Protein AF-F3GB90-F1 (afdb_monomer)

Solvent-accessible surface area (backbone atoms only — not comparable to full-atom values): 8334 Å² total; per-residue (Å²): 135,81,65,50,71,67,57,56,50,50,53,52,50,52,50,50,49,49,53,53,47,53,51,51,43,52,72,71,55,77,47,60,66,66,62,71,67,28,69,65,48,55,55,54,59,56,49,60,74,68,34,70,66,52,52,55,50,43,55,51,34,34,73,75,52,46,74,55,35,56,56,56,51,51,51,53,52,53,52,55,70,46,33,67,72,64,45,46,62,53,53,51,52,30,65,74,69,67,44,90,43,71,28,51,48,39,17,61,74,68,75,32,68,64,52,13,53,52,45,44,52,54,48,48,68,54,48,54,57,51,51,51,52,53,55,46,54,52,51,52,52,51,35,70,60,61,73,56,137

Foldseek 3Di:
DADDPVNVVVVVVVVVVVVVVVVVCVVVCVDPVCVCPPVVVVVVVVCCVCPVCVVVVLVVCCVVPNCVSVVVVVVVVVVVVCCCVVVVVVVVVCVVVVPPDPLSVQCVVVVHNVRSVVVVVVCCVVVVVVVVVVVVVVVVVVCVSNVDD

Secondary structure (DSSP, 8-state):
----HHHHHHHHHHHHHHHHHHHHHHHTT-S-HHHHT-HHHHHHHHGGGS-HHHHHHHHHHH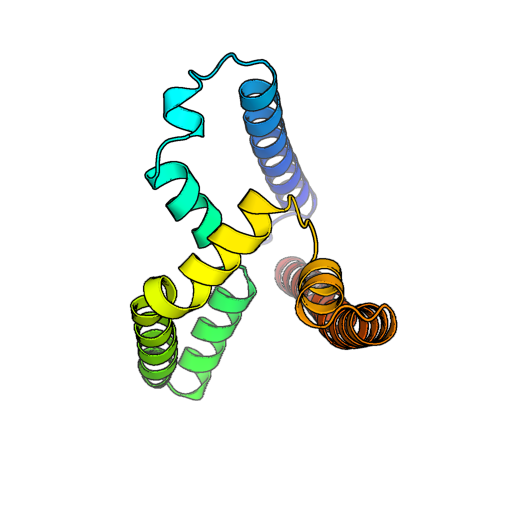HHHTTHHHHHHHHHHHHHHTHHHHHHHHHHHHHHHT--SHHHHHHHHHT-HHHHHHHHHHHHHHHHHHHHHHHHHHHHHHHHHHT--

Structure (mmCIF, N/CA/C/O backbone):
data_AF-F3GB90-F1
#
_entry.id   AF-F3GB90-F1
#
loop_
_atom_site.group_PDB
_atom_site.id
_atom_site.type_symbol
_atom_site.label_atom_id
_atom_site.label_alt_id
_atom_site.label_comp_id
_atom_site.label_asym_id
_atom_site.label_entity_id
_atom_site.label_seq_id
_atom_site.pdbx_PDB_ins_code
_atom_site.Cartn_x
_atom_site.Cartn_y
_atom_site.Cartn_z
_atom_site.occupancy
_atom_site.B_iso_or_equiv
_atom_site.auth_seq_id
_atom_site.auth_comp_id
_atom_site.auth_asym_id
_atom_site.auth_atom_id
_atom_site.pdbx_PDB_model_num
ATOM 1 N N . MET A 1 1 ? 14.655 -5.711 -29.446 1.00 41.28 1 MET A N 1
ATOM 2 C CA . MET A 1 1 ? 13.244 -5.358 -29.686 1.00 41.28 1 MET A CA 1
ATOM 3 C C . MET A 1 1 ? 12.968 -4.069 -28.939 1.00 41.28 1 MET A C 1
ATOM 5 O O . MET A 1 1 ? 12.926 -4.096 -27.720 1.00 41.28 1 MET A O 1
ATOM 9 N N . SER A 1 2 ? 12.943 -2.9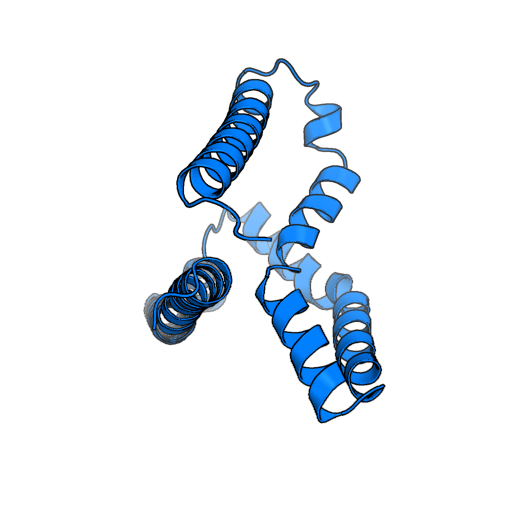39 -29.643 1.00 44.34 2 SER A N 1
ATOM 10 C CA . SER A 1 2 ? 12.651 -1.623 -29.066 1.00 44.34 2 SER A CA 1
ATOM 11 C C . SER A 1 2 ? 11.138 -1.486 -28.917 1.00 44.34 2 SER A C 1
ATOM 13 O O . SER A 1 2 ? 10.437 -1.371 -29.923 1.00 44.34 2 SER A O 1
ATOM 15 N N . PHE A 1 3 ? 10.630 -1.545 -27.688 1.00 55.31 3 PHE A N 1
ATOM 16 C CA . PHE A 1 3 ? 9.255 -1.137 -27.420 1.00 55.31 3 PHE A CA 1
ATOM 17 C C . PHE A 1 3 ? 9.170 0.372 -27.648 1.00 55.31 3 PHE A C 1
ATOM 19 O O . PHE A 1 3 ? 9.968 1.126 -27.097 1.00 55.31 3 PHE A O 1
ATOM 26 N N . SER A 1 4 ? 8.264 0.819 -28.519 1.00 73.19 4 SER A N 1
ATOM 27 C CA . SER A 1 4 ? 8.090 2.251 -28.748 1.00 73.19 4 SER A CA 1
ATOM 28 C C . SER A 1 4 ? 7.332 2.873 -27.576 1.00 73.19 4 SER A C 1
ATOM 30 O O . SER A 1 4 ? 6.398 2.273 -27.037 1.00 73.19 4 SER A O 1
ATOM 32 N N . LEU A 1 5 ? 7.700 4.100 -27.202 1.00 70.50 5 LEU A N 1
ATOM 33 C CA . LEU A 1 5 ? 7.056 4.860 -26.123 1.00 70.50 5 LEU A CA 1
ATOM 34 C C . LEU A 1 5 ? 5.526 4.917 -26.306 1.00 70.50 5 LEU A C 1
ATOM 36 O O . LEU A 1 5 ? 4.755 4.783 -25.358 1.00 70.50 5 LEU A O 1
ATOM 40 N N . THR A 1 6 ? 5.085 5.017 -27.562 1.00 78.75 6 THR A N 1
ATOM 41 C CA . THR A 1 6 ? 3.676 4.991 -27.961 1.00 78.75 6 THR A CA 1
ATOM 42 C C . THR A 1 6 ? 2.989 3.662 -27.638 1.00 78.75 6 THR A C 1
ATOM 44 O O . THR A 1 6 ? 1.847 3.675 -27.188 1.00 78.75 6 THR A O 1
ATOM 47 N N . GLN A 1 7 ? 3.656 2.517 -27.825 1.00 80.12 7 GLN A N 1
ATOM 48 C CA . GLN A 1 7 ? 3.100 1.207 -27.466 1.00 80.12 7 GLN A CA 1
ATOM 49 C C . GLN A 1 7 ? 2.968 1.050 -25.949 1.00 80.12 7 GLN A C 1
ATOM 51 O O . GLN A 1 7 ? 1.935 0.576 -25.483 1.00 80.12 7 GLN A O 1
ATOM 56 N N . MET A 1 8 ? 3.962 1.491 -25.170 1.00 79.06 8 MET A N 1
ATOM 57 C CA . MET A 1 8 ? 3.884 1.453 -23.702 1.00 79.06 8 MET A CA 1
ATOM 58 C C . MET A 1 8 ? 2.760 2.348 -23.172 1.00 79.06 8 MET A C 1
ATOM 60 O O . MET A 1 8 ? 2.005 1.930 -22.291 1.00 79.06 8 MET A O 1
ATOM 64 N N . LEU A 1 9 ? 2.602 3.544 -23.747 1.00 84.25 9 LEU A N 1
ATOM 65 C CA . LEU A 1 9 ? 1.494 4.447 -23.432 1.00 84.25 9 LEU A CA 1
ATOM 66 C C . LEU A 1 9 ? 0.139 3.834 -23.787 1.00 84.25 9 LEU A C 1
ATOM 68 O O . LEU A 1 9 ? -0.764 3.858 -22.957 1.00 84.25 9 LEU A O 1
ATOM 72 N N . LEU A 1 10 ? 0.001 3.247 -24.979 1.00 87.69 10 LEU A N 1
ATOM 73 C CA . LEU A 1 10 ? -1.238 2.594 -25.412 1.00 87.69 10 LEU A CA 1
ATOM 74 C C . LEU A 1 10 ? -1.621 1.430 -24.500 1.00 87.69 10 LEU A C 1
ATOM 76 O O . LEU A 1 10 ? -2.772 1.345 -24.079 1.00 87.69 10 LEU A O 1
ATOM 80 N N . VAL A 1 11 ? -0.670 0.559 -24.158 1.00 86.62 11 VAL A N 1
ATOM 81 C CA . VAL A 1 11 ? -0.918 -0.578 -23.259 1.00 86.62 11 VAL A CA 1
ATOM 82 C C . VAL A 1 11 ? -1.287 -0.093 -21.857 1.00 86.62 11 VAL A C 1
ATOM 84 O O . VAL A 1 11 ? -2.248 -0.594 -21.277 1.00 86.62 11 VAL A O 1
ATOM 87 N N . SER A 1 12 ? -0.586 0.914 -21.330 1.00 83.25 12 SER A N 1
ATOM 88 C CA . SER A 1 12 ? -0.886 1.486 -20.009 1.00 83.25 12 SER A CA 1
ATOM 89 C C . SER A 1 12 ? -2.260 2.158 -19.978 1.00 83.25 12 SER A C 1
ATOM 91 O O . SER A 1 12 ? -3.035 1.941 -19.048 1.00 83.25 12 SER A O 1
ATOM 93 N N . ALA A 1 13 ? -2.599 2.931 -21.013 1.00 87.50 13 ALA A N 1
ATOM 94 C CA . ALA A 1 13 ? -3.903 3.572 -21.146 1.00 87.50 13 ALA A CA 1
ATOM 95 C C . ALA A 1 13 ? -5.028 2.538 -21.289 1.00 87.50 13 ALA A C 1
ATOM 97 O O . ALA A 1 13 ? -6.051 2.656 -20.618 1.00 87.50 13 ALA A O 1
ATOM 98 N N . ALA A 1 14 ? -4.831 1.495 -22.102 1.00 90.75 14 ALA A N 1
ATOM 99 C CA . ALA A 1 14 ? -5.784 0.396 -22.239 1.00 90.75 14 ALA A CA 1
ATOM 100 C C . ALA A 1 14 ? -5.987 -0.345 -20.909 1.00 90.75 14 ALA A C 1
ATOM 102 O O . ALA A 1 14 ? -7.121 -0.622 -20.526 1.00 90.75 14 ALA A O 1
ATOM 103 N N . TYR A 1 15 ? -4.909 -0.610 -20.169 1.00 87.31 15 TYR A N 1
ATOM 104 C CA . TYR A 1 15 ? -4.980 -1.235 -18.851 1.00 87.31 15 TYR A CA 1
ATOM 105 C C . TYR A 1 15 ? -5.760 -0.377 -17.844 1.00 87.31 15 TYR A C 1
ATOM 107 O O . TYR A 1 15 ? -6.664 -0.882 -17.177 1.00 87.31 15 TYR A O 1
ATOM 115 N N . LEU A 1 16 ? -5.476 0.929 -17.776 1.00 89.44 16 LEU A N 1
ATOM 116 C CA . LEU A 1 16 ? -6.227 1.858 -16.928 1.00 89.44 16 LEU A CA 1
ATOM 117 C C . LEU A 1 16 ? -7.702 1.925 -17.332 1.00 89.44 16 LEU A C 1
ATOM 119 O O . LEU A 1 16 ? -8.562 1.878 -16.458 1.00 89.44 16 LEU A O 1
ATOM 123 N N . LEU A 1 17 ? -8.010 1.973 -18.631 1.00 90.44 17 LEU A N 1
ATOM 124 C CA . LEU A 1 17 ? -9.389 1.942 -19.127 1.00 90.44 17 LEU A CA 1
ATOM 125 C C . LEU A 1 17 ? -10.123 0.670 -18.702 1.00 90.44 17 LEU A C 1
ATOM 127 O O . LEU A 1 17 ? -11.281 0.750 -18.301 1.00 90.44 17 LEU A O 1
ATOM 131 N N . VAL A 1 18 ? -9.463 -0.490 -18.740 1.00 90.19 18 VAL A N 1
ATOM 132 C CA . VAL A 1 18 ? -10.046 -1.748 -18.254 1.00 90.19 18 VAL A CA 1
ATOM 133 C C . VAL A 1 18 ? -10.302 -1.680 -16.749 1.00 90.19 18 VAL A C 1
ATOM 135 O O . VAL A 1 18 ? -11.400 -2.022 -16.313 1.00 90.19 18 VAL A O 1
ATOM 138 N N . LEU A 1 19 ? -9.343 -1.198 -15.952 1.00 86.00 19 LEU A N 1
ATOM 139 C CA . LEU A 1 19 ? -9.519 -1.056 -14.502 1.00 86.00 19 LEU A CA 1
ATOM 140 C C . LEU A 1 19 ? -10.667 -0.102 -14.147 1.00 86.00 19 LEU A C 1
ATOM 142 O O . LEU A 1 19 ? -11.532 -0.454 -13.343 1.00 86.00 19 LEU A O 1
ATOM 146 N N . PHE A 1 20 ? -10.706 1.076 -14.773 1.00 87.31 20 PHE A N 1
ATOM 147 C CA . PHE A 1 20 ? -11.789 2.043 -14.595 1.00 87.31 20 PHE A CA 1
ATOM 148 C C . PHE A 1 20 ? -13.127 1.493 -15.087 1.00 87.31 20 PHE A C 1
ATOM 150 O O . PHE A 1 20 ? -14.142 1.697 -14.428 1.00 87.31 20 PHE A O 1
ATOM 157 N N . GLY A 1 21 ? -13.137 0.752 -16.195 1.00 87.62 21 GLY A N 1
ATOM 158 C CA . GLY A 1 21 ? -14.329 0.083 -16.706 1.00 87.62 21 GLY A CA 1
ATOM 159 C C . GLY A 1 21 ? -14.888 -0.928 -15.707 1.00 87.62 21 GLY A C 1
ATOM 160 O O . GLY A 1 21 ? -16.077 -0.895 -15.402 1.00 87.62 21 GLY A O 1
ATOM 161 N N . VAL A 1 22 ? -14.035 -1.779 -15.128 1.00 84.50 22 VAL A N 1
ATOM 162 C CA . VAL A 1 22 ? -14.445 -2.744 -14.094 1.00 84.50 22 VAL A CA 1
ATOM 163 C C . VAL A 1 22 ? -14.973 -2.028 -12.848 1.00 84.50 22 VAL A C 1
ATOM 165 O O . VAL A 1 22 ? -16.014 -2.425 -12.320 1.00 84.50 22 VAL A O 1
ATOM 168 N N . ALA A 1 23 ? -14.308 -0.960 -12.398 1.00 83.12 23 ALA A N 1
ATOM 169 C CA . ALA A 1 23 ? -14.775 -0.154 -11.270 1.00 83.12 23 ALA A CA 1
ATOM 170 C C . ALA A 1 23 ? -16.153 0.471 -11.551 1.00 83.12 23 ALA A C 1
ATOM 172 O O . ALA A 1 23 ? -17.073 0.321 -10.749 1.00 83.12 23 ALA A O 1
ATOM 173 N N . TRP A 1 24 ? -16.329 1.076 -12.727 1.00 82.62 24 TRP A N 1
ATOM 174 C CA . TRP A 1 24 ? -17.573 1.721 -13.143 1.00 82.62 24 TRP A CA 1
ATOM 175 C C . TRP A 1 24 ? -18.739 0.732 -13.249 1.00 82.62 24 TRP A C 1
ATOM 177 O O . TRP A 1 24 ? -19.825 0.997 -12.730 1.00 82.62 24 TRP A O 1
ATOM 187 N N . VAL A 1 25 ? -18.507 -0.439 -13.853 1.00 83.56 25 VAL A N 1
ATOM 188 C CA . VAL A 1 25 ? -19.499 -1.524 -13.965 1.00 83.56 25 VAL A CA 1
ATOM 189 C C . VAL A 1 25 ? -19.874 -2.081 -12.584 1.00 83.56 25 VAL A C 1
ATOM 191 O O . VAL A 1 25 ? -21.045 -2.382 -12.334 1.00 83.56 25 VAL A O 1
ATOM 194 N N . SER A 1 26 ? -18.900 -2.191 -11.674 1.00 77.44 26 SER A N 1
ATOM 195 C CA . SER A 1 26 ? -19.123 -2.611 -10.286 1.00 77.44 26 SER A CA 1
ATOM 196 C C . SER A 1 26 ? -19.966 -1.593 -9.503 1.00 77.44 26 SER A C 1
ATOM 198 O O . SER A 1 26 ? -20.909 -1.981 -8.809 1.00 77.44 26 SER A O 1
ATOM 200 N N . GLU A 1 27 ? -19.695 -0.293 -9.655 1.00 77.00 27 GLU A N 1
ATOM 201 C CA . GLU A 1 27 ? -20.441 0.788 -8.988 1.00 77.00 27 GLU A CA 1
ATOM 202 C C . GLU A 1 27 ? -21.860 0.973 -9.537 1.00 77.00 27 GLU A C 1
ATOM 204 O O . GLU A 1 27 ? -22.790 1.204 -8.763 1.00 77.00 27 GLU A O 1
ATOM 209 N N . HIS A 1 28 ? -22.062 0.795 -10.847 1.00 77.12 28 HIS A N 1
ATOM 210 C CA . HIS A 1 28 ? -23.383 0.892 -11.484 1.00 77.12 28 HIS A CA 1
ATOM 211 C C . HIS A 1 28 ? -24.308 -0.291 -11.157 1.00 77.12 28 HIS A C 1
ATOM 213 O O . HIS A 1 28 ? -25.453 -0.327 -11.606 1.00 77.12 28 HIS A O 1
ATOM 219 N N . GLY A 1 29 ? -23.842 -1.265 -10.366 1.00 71.06 29 GLY A N 1
ATOM 220 C CA . GLY A 1 29 ? -24.657 -2.393 -9.915 1.00 71.06 29 GLY A CA 1
ATOM 221 C C . GLY A 1 29 ? -25.000 -3.395 -11.019 1.00 71.06 29 GLY A C 1
ATOM 222 O O . GLY A 1 29 ? -25.873 -4.237 -10.821 1.00 71.06 29 GLY A O 1
ATOM 223 N N . LEU A 1 30 ? -24.303 -3.329 -12.159 1.00 66.06 30 LEU A N 1
ATOM 224 C CA . LEU A 1 30 ? -24.427 -4.292 -13.258 1.00 66.06 30 LEU A CA 1
ATOM 225 C C . LEU A 1 30 ? -23.904 -5.681 -12.853 1.00 66.06 30 LEU A C 1
ATOM 227 O O . LEU A 1 30 ? -24.306 -6.690 -13.427 1.00 66.06 30 LEU A O 1
ATOM 231 N N . ILE A 1 31 ? -23.035 -5.741 -11.838 1.00 71.25 31 ILE A N 1
ATOM 232 C CA . ILE A 1 31 ? -22.550 -6.986 -11.240 1.00 71.25 31 ILE A CA 1
ATOM 233 C C . ILE A 1 31 ? -23.385 -7.308 -9.989 1.00 71.25 31 ILE A C 1
ATOM 235 O O . ILE A 1 31 ? -23.526 -6.459 -9.102 1.00 71.25 31 ILE A O 1
ATOM 239 N N . PRO A 1 32 ? -23.901 -8.545 -9.852 1.00 73.38 32 PRO A N 1
ATOM 240 C CA . PRO A 1 32 ? -24.612 -8.981 -8.657 1.00 73.38 32 PRO A CA 1
ATOM 241 C C . PRO A 1 32 ? -23.797 -8.734 -7.381 1.00 73.38 32 PRO A C 1
ATOM 243 O O . PRO A 1 32 ? -22.655 -9.182 -7.254 1.00 73.38 32 PRO A O 1
ATOM 246 N N . ARG A 1 33 ? -24.416 -8.099 -6.376 1.00 67.62 33 ARG A N 1
ATOM 247 C CA . ARG A 1 33 ? -23.782 -7.797 -5.074 1.00 67.62 33 ARG A CA 1
ATOM 248 C C . ARG A 1 33 ? -23.189 -9.026 -4.370 1.00 67.62 33 ARG A C 1
ATOM 250 O O . ARG A 1 33 ? -22.289 -8.874 -3.549 1.00 67.62 33 ARG A O 1
ATOM 257 N N . TRP A 1 34 ? -23.675 -10.227 -4.686 1.00 67.94 34 TRP A N 1
ATOM 258 C CA . TRP A 1 34 ? -23.142 -11.485 -4.161 1.00 67.94 34 TRP A CA 1
ATOM 259 C C . TRP A 1 34 ? -21.719 -11.792 -4.658 1.00 67.94 34 TRP A C 1
ATOM 261 O O . TRP A 1 34 ? -20.901 -12.245 -3.865 1.00 67.94 34 TRP A O 1
ATOM 271 N N . ILE A 1 35 ? -21.388 -11.463 -5.912 1.00 70.69 35 ILE A N 1
ATOM 272 C CA . ILE A 1 35 ? -20.030 -11.623 -6.465 1.00 70.69 35 ILE A CA 1
ATOM 273 C C . ILE A 1 35 ? -19.080 -10.596 -5.839 1.00 70.69 35 ILE A C 1
ATOM 275 O O . ILE A 1 35 ? -17.975 -10.933 -5.418 1.00 70.69 35 ILE A O 1
ATOM 279 N N . ILE A 1 36 ? -19.535 -9.349 -5.692 1.00 67.00 36 ILE A N 1
ATOM 280 C CA . ILE A 1 36 ? -18.736 -8.266 -5.095 1.00 67.00 36 ILE A CA 1
ATOM 281 C C . ILE A 1 36 ? -18.412 -8.567 -3.622 1.00 67.00 36 ILE A C 1
ATOM 283 O O . ILE A 1 36 ? -17.307 -8.301 -3.156 1.00 67.00 36 ILE A O 1
ATOM 287 N N . ARG A 1 37 ? -19.356 -9.158 -2.878 1.00 68.56 37 ARG A N 1
ATOM 288 C CA . ARG A 1 37 ? -19.172 -9.535 -1.464 1.00 68.56 37 ARG A CA 1
ATOM 289 C C . ARG A 1 37 ? -18.625 -10.948 -1.261 1.00 68.56 37 ARG A C 1
ATOM 291 O O . ARG A 1 37 ? -18.536 -11.390 -0.114 1.00 68.56 37 ARG A O 1
ATOM 298 N N . HIS A 1 38 ? -18.276 -11.659 -2.331 1.00 75.62 38 HIS A N 1
ATOM 299 C CA . HIS A 1 38 ? -17.764 -13.016 -2.214 1.00 75.62 38 HIS A CA 1
ATOM 300 C C . HIS A 1 38 ? -16.405 -13.007 -1.487 1.00 75.62 38 HIS A C 1
ATOM 302 O O . HIS A 1 38 ? -15.561 -12.157 -1.786 1.00 75.62 38 HIS A O 1
ATOM 308 N N . PRO A 1 39 ? -16.143 -13.946 -0.557 1.00 73.25 39 PRO A N 1
ATOM 309 C CA . PRO A 1 39 ? -14.867 -14.016 0.159 1.00 73.25 39 PRO A CA 1
ATOM 310 C C . PRO A 1 39 ? -13.665 -14.135 -0.786 1.00 73.25 39 PRO A C 1
ATOM 312 O O . PRO A 1 39 ? -12.624 -13.560 -0.504 1.00 73.25 39 PRO A O 1
ATOM 315 N N . LEU A 1 40 ? -13.827 -14.787 -1.944 1.00 75.50 40 LEU A N 1
ATOM 316 C CA . LEU A 1 40 ? -12.777 -14.842 -2.972 1.00 75.50 40 LEU A CA 1
ATOM 317 C C . LEU A 1 40 ? -12.403 -13.460 -3.511 1.00 75.50 40 LEU A C 1
ATOM 319 O O . LEU A 1 40 ? -11.223 -13.200 -3.695 1.00 75.50 40 LEU A O 1
ATOM 323 N N . THR A 1 41 ? -13.369 -12.566 -3.722 1.00 76.38 41 THR A N 1
ATOM 324 C CA . THR A 1 41 ? -13.101 -11.194 -4.177 1.00 76.38 41 THR A CA 1
ATOM 325 C C . THR A 1 41 ? -12.286 -10.446 -3.128 1.00 76.38 41 THR A C 1
ATOM 327 O O . THR A 1 41 ? -11.286 -9.824 -3.459 1.00 76.38 41 THR A O 1
ATOM 330 N N . TYR A 1 42 ? -12.635 -10.598 -1.847 1.00 73.00 42 TYR A N 1
ATOM 331 C CA . TYR A 1 42 ? -11.862 -10.033 -0.739 1.00 73.00 42 TYR A CA 1
ATOM 332 C C . TYR A 1 42 ? -10.436 -10.610 -0.657 1.00 73.00 42 TYR A C 1
ATOM 334 O O . TYR A 1 42 ? -9.473 -9.859 -0.499 1.00 73.00 42 TYR A O 1
ATOM 342 N N . THR A 1 43 ? -10.277 -11.928 -0.811 1.00 74.25 43 THR A N 1
ATOM 343 C CA . THR A 1 43 ? -8.963 -12.591 -0.832 1.00 74.25 43 THR A CA 1
ATOM 344 C C . THR A 1 43 ? -8.123 -12.164 -2.037 1.00 74.25 43 THR A C 1
ATOM 346 O O . THR A 1 43 ? -6.932 -11.908 -1.887 1.00 74.25 43 THR A O 1
ATOM 349 N N . LEU A 1 44 ? -8.727 -12.026 -3.219 1.00 75.00 44 LEU A N 1
ATOM 350 C CA . LEU A 1 44 ? -8.049 -11.543 -4.424 1.00 75.00 44 LEU A CA 1
ATOM 351 C C . LEU A 1 44 ? -7.644 -10.070 -4.292 1.00 75.00 44 LEU A C 1
ATOM 353 O O . LEU A 1 44 ? -6.545 -9.708 -4.701 1.00 75.00 44 LEU A O 1
ATOM 357 N N . SER A 1 45 ? -8.470 -9.232 -3.658 1.00 74.50 45 SER A N 1
ATOM 358 C CA . SER A 1 45 ? -8.111 -7.841 -3.355 1.00 74.50 45 SER A CA 1
ATOM 359 C C . SER A 1 45 ? -6.946 -7.736 -2.371 1.00 74.50 45 SER A C 1
ATOM 361 O O . SER A 1 45 ? -6.106 -6.854 -2.523 1.00 74.50 45 SER A O 1
ATOM 363 N N . LEU A 1 46 ? -6.836 -8.648 -1.398 1.00 67.38 46 LEU A N 1
ATOM 364 C CA . LEU A 1 46 ? -5.645 -8.731 -0.541 1.00 67.38 46 LEU A CA 1
ATOM 365 C C . LEU A 1 46 ? -4.378 -9.061 -1.346 1.00 67.38 46 LEU A C 1
ATOM 367 O O . LEU A 1 46 ? -3.294 -8.621 -0.972 1.00 67.38 46 LEU A O 1
ATOM 371 N N . GLY A 1 47 ? -4.513 -9.760 -2.477 1.00 66.56 47 GLY A N 1
ATOM 372 C CA . GLY A 1 47 ? -3.422 -10.046 -3.411 1.00 66.56 47 GLY A CA 1
ATOM 373 C C . GLY A 1 47 ? -2.754 -8.800 -4.001 1.00 66.56 47 GLY A C 1
ATOM 374 O O . GLY A 1 47 ? -1.598 -8.881 -4.397 1.00 66.56 47 GLY A O 1
ATOM 375 N N . VAL A 1 48 ? -3.408 -7.631 -3.974 1.00 69.62 48 VAL A N 1
ATOM 376 C CA . VAL A 1 48 ? -2.798 -6.341 -4.363 1.00 69.62 48 VAL A CA 1
ATOM 377 C C . VAL A 1 48 ? -1.579 -6.002 -3.492 1.00 69.62 48 VAL A C 1
ATOM 379 O O . VAL A 1 48 ? -0.678 -5.292 -3.936 1.00 69.62 48 VAL A O 1
ATOM 382 N N . TYR A 1 49 ? -1.498 -6.554 -2.275 1.00 64.88 49 TYR A N 1
ATOM 383 C CA . TYR A 1 49 ? -0.301 -6.460 -1.437 1.00 64.88 49 TYR A CA 1
ATOM 384 C C . TYR A 1 49 ? 0.946 -7.056 -2.115 1.00 64.88 49 TYR A C 1
ATOM 386 O O . TYR A 1 49 ? 2.049 -6.543 -1.917 1.00 64.88 49 TYR A O 1
ATOM 394 N N . ALA A 1 50 ? 0.786 -8.075 -2.969 1.00 63.44 50 ALA A N 1
ATOM 395 C CA . ALA A 1 50 ? 1.842 -8.585 -3.844 1.00 63.44 50 ALA A CA 1
ATOM 396 C C . ALA A 1 50 ? 2.063 -7.626 -5.032 1.00 63.44 50 ALA A C 1
ATOM 398 O O . ALA A 1 50 ? 1.866 -7.965 -6.196 1.00 63.44 50 ALA A O 1
ATOM 399 N N . SER A 1 51 ? 2.434 -6.387 -4.710 1.00 65.12 51 SER A N 1
ATOM 400 C CA . SER A 1 51 ? 2.695 -5.315 -5.669 1.00 65.12 51 SER A CA 1
ATOM 401 C C . SER A 1 51 ? 4.049 -5.509 -6.368 1.00 65.12 51 SER A C 1
ATOM 403 O O . SER A 1 51 ? 4.797 -6.443 -6.072 1.00 65.12 51 SER A O 1
ATOM 405 N N . ALA A 1 52 ? 4.406 -4.596 -7.271 1.00 62.66 52 ALA A N 1
ATOM 406 C CA . ALA A 1 52 ? 5.676 -4.597 -8.000 1.00 62.66 52 ALA A CA 1
ATOM 407 C C . ALA A 1 52 ? 6.897 -4.755 -7.075 1.00 62.66 52 ALA A C 1
ATOM 409 O O . ALA A 1 52 ? 7.865 -5.412 -7.442 1.00 62.66 52 ALA A O 1
ATOM 410 N N . TRP A 1 53 ? 6.829 -4.235 -5.845 1.00 62.59 53 TRP A N 1
ATOM 411 C CA . TRP A 1 53 ? 7.866 -4.428 -4.828 1.00 62.59 53 TRP A CA 1
ATOM 412 C C . TRP A 1 53 ? 8.126 -5.905 -4.499 1.00 62.59 53 TRP A C 1
ATOM 414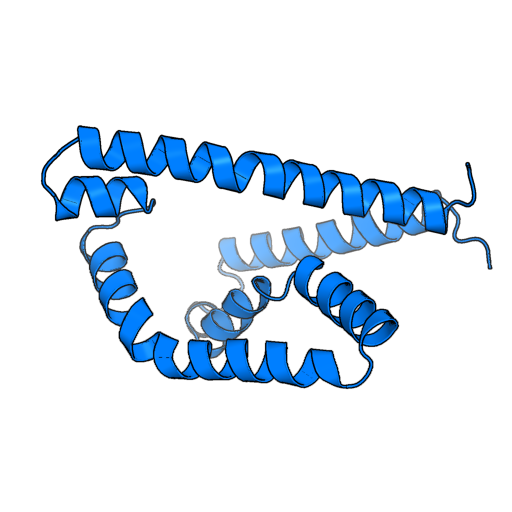 O O . TRP A 1 53 ? 9.278 -6.306 -4.361 1.00 62.59 53 TRP A O 1
ATOM 424 N N . ALA A 1 54 ? 7.080 -6.733 -4.429 1.00 65.50 54 ALA A N 1
ATOM 425 C CA . ALA A 1 54 ? 7.221 -8.165 -4.197 1.00 65.50 54 ALA A CA 1
ATOM 426 C C . ALA A 1 54 ? 7.934 -8.839 -5.379 1.00 65.50 54 ALA A C 1
ATOM 428 O O . ALA A 1 54 ? 8.848 -9.632 -5.168 1.00 65.50 54 ALA A O 1
ATOM 429 N N . PHE A 1 55 ? 7.592 -8.467 -6.616 1.00 67.44 55 PHE A N 1
ATOM 430 C CA . PHE A 1 55 ? 8.280 -8.959 -7.812 1.00 67.44 55 PHE A CA 1
ATOM 431 C C . PHE A 1 55 ? 9.7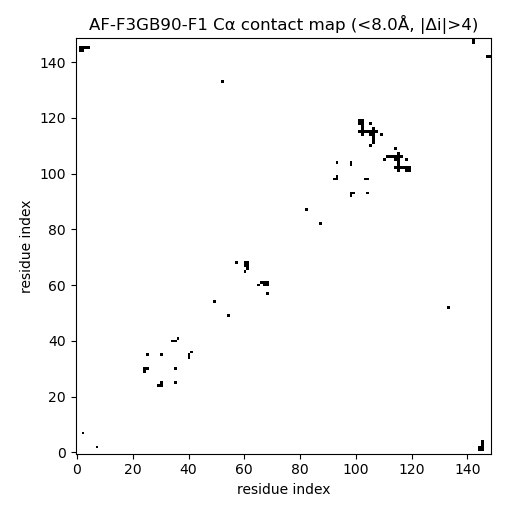49 -8.521 -7.851 1.00 67.44 55 PHE A C 1
ATOM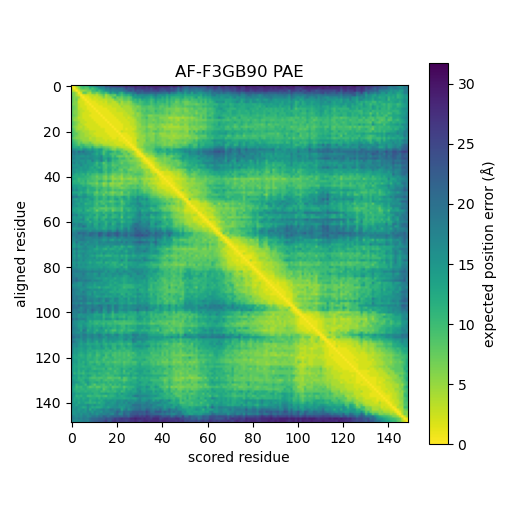 433 O O . PHE A 1 55 ? 10.634 -9.375 -7.889 1.00 67.44 55 PHE A O 1
ATOM 440 N N . TYR A 1 56 ? 10.035 -7.221 -7.757 1.00 64.31 56 TYR A N 1
ATOM 441 C CA . TYR A 1 56 ? 11.408 -6.705 -7.771 1.00 64.31 56 TYR A CA 1
ATOM 442 C C . TYR A 1 56 ? 12.248 -7.244 -6.607 1.00 64.31 56 TYR A C 1
ATOM 444 O O . TYR A 1 56 ? 13.407 -7.605 -6.803 1.00 64.31 56 TYR A O 1
ATOM 452 N N . GLY A 1 57 ? 11.652 -7.389 -5.421 1.00 67.00 57 GLY A N 1
ATOM 453 C CA . GLY A 1 57 ? 12.293 -7.998 -4.260 1.00 67.00 57 GLY A CA 1
ATOM 454 C C . GLY A 1 57 ? 12.653 -9.466 -4.492 1.00 67.00 57 GLY A C 1
ATOM 455 O O . GLY A 1 57 ? 13.779 -9.863 -4.207 1.00 67.00 57 GLY A O 1
ATOM 456 N N . THR A 1 58 ? 11.746 -10.272 -5.061 1.00 64.81 58 THR A N 1
ATOM 457 C CA . THR A 1 58 ? 12.044 -11.685 -5.378 1.00 64.81 58 THR A CA 1
ATOM 458 C C . THR A 1 58 ? 13.131 -11.840 -6.419 1.00 64.81 58 THR A C 1
ATOM 460 O O . THR A 1 58 ? 14.044 -12.632 -6.215 1.00 64.81 58 THR A O 1
ATOM 463 N N . VAL A 1 59 ? 13.055 -11.082 -7.511 1.00 69.69 59 VAL A N 1
ATOM 464 C CA . VAL A 1 59 ? 14.016 -11.174 -8.611 1.00 69.69 59 VAL A CA 1
ATOM 465 C C . VAL A 1 59 ? 15.388 -10.671 -8.156 1.00 69.69 59 VAL A C 1
ATOM 467 O O . VAL A 1 59 ? 16.394 -11.313 -8.447 1.00 69.69 59 VAL A O 1
ATOM 470 N N . GLY A 1 60 ? 15.439 -9.594 -7.364 1.00 65.38 60 GLY A N 1
ATOM 471 C CA . GLY A 1 60 ? 16.679 -9.085 -6.772 1.00 65.38 60 GLY A CA 1
ATOM 472 C C . GLY A 1 60 ? 17.307 -10.051 -5.761 1.00 65.38 60 GLY A C 1
ATOM 473 O O . GLY A 1 60 ? 18.510 -10.307 -5.817 1.00 65.38 60 GLY A O 1
ATOM 474 N N . LEU A 1 61 ? 16.497 -10.651 -4.881 1.00 66.12 61 LEU A N 1
ATOM 475 C CA . LEU A 1 61 ? 16.962 -11.667 -3.928 1.00 66.12 61 LEU A CA 1
ATOM 476 C C . LEU A 1 61 ? 17.385 -12.963 -4.627 1.00 66.12 61 LEU A C 1
ATOM 478 O O . LEU A 1 61 ? 18.353 -13.584 -4.202 1.00 66.12 61 LEU A O 1
ATOM 482 N N . ALA A 1 62 ? 16.704 -13.360 -5.701 1.00 65.44 62 ALA A N 1
ATOM 483 C CA . ALA A 1 62 ? 17.091 -14.511 -6.508 1.00 65.44 62 ALA A CA 1
ATOM 484 C C . ALA A 1 62 ? 18.409 -14.259 -7.253 1.00 65.44 62 ALA A C 1
ATOM 486 O O . ALA A 1 62 ? 19.246 -15.155 -7.333 1.00 65.44 62 ALA A O 1
ATOM 487 N N . TYR A 1 63 ? 18.628 -13.033 -7.737 1.00 65.44 63 TYR A N 1
ATOM 488 C CA . TYR A 1 63 ? 19.877 -12.644 -8.388 1.00 65.44 63 TYR A CA 1
ATOM 489 C C . TYR A 1 63 ? 21.067 -12.619 -7.413 1.00 65.44 63 TYR A C 1
ATOM 491 O O . TYR A 1 63 ? 22.156 -13.056 -7.773 1.00 65.44 63 TYR A O 1
ATOM 499 N N . GLN A 1 64 ? 20.871 -12.150 -6.173 1.00 67.81 64 GLN A N 1
ATOM 500 C CA . GLN A 1 64 ? 21.951 -12.052 -5.176 1.00 67.81 64 GLN A CA 1
ATOM 501 C C . GLN A 1 64 ? 22.167 -13.326 -4.339 1.00 67.81 64 GLN A C 1
ATOM 503 O O . GLN A 1 64 ? 23.305 -13.650 -4.009 1.00 67.81 64 GLN A O 1
ATOM 508 N N . TYR A 1 65 ? 21.101 -14.046 -3.980 1.00 67.56 65 TYR A N 1
ATOM 509 C CA . TYR A 1 65 ? 21.125 -15.153 -3.009 1.00 67.56 65 TYR A CA 1
ATOM 510 C C . TYR A 1 65 ? 20.533 -16.469 -3.550 1.00 67.56 65 TYR A C 1
ATOM 512 O O . TYR A 1 65 ? 20.380 -17.434 -2.793 1.00 67.56 65 TYR A O 1
ATOM 520 N N . GLY A 1 66 ? 20.172 -16.540 -4.836 1.00 72.25 66 GLY A N 1
ATOM 521 C CA . GLY A 1 66 ? 19.596 -17.740 -5.452 1.00 72.25 66 GLY A CA 1
ATOM 522 C C . GLY A 1 66 ? 18.312 -18.197 -4.750 1.00 72.25 66 GLY A C 1
ATOM 523 O O . GLY A 1 66 ? 17.325 -17.467 -4.668 1.00 72.25 66 GLY A O 1
ATOM 524 N N . TYR A 1 67 ? 18.323 -19.409 -4.187 1.00 66.62 67 TYR A N 1
ATOM 525 C CA . TYR A 1 67 ? 17.180 -19.980 -3.458 1.00 66.62 67 TYR A CA 1
ATOM 526 C C . TYR A 1 67 ? 16.861 -19.280 -2.121 1.00 66.62 67 TYR A C 1
ATOM 528 O O . TYR A 1 67 ? 15.821 -19.563 -1.525 1.00 66.62 67 TYR A O 1
ATOM 536 N N . GLY A 1 68 ? 17.698 -18.346 -1.649 1.00 65.62 68 GLY A N 1
ATOM 537 C CA . GLY A 1 68 ? 17.459 -17.585 -0.414 1.00 65.62 68 GLY A CA 1
ATOM 538 C C . GLY A 1 68 ? 16.148 -16.785 -0.407 1.00 65.62 68 GLY A C 1
ATOM 539 O O . GLY A 1 68 ? 15.564 -16.565 0.656 1.00 65.62 68 GLY A O 1
ATOM 540 N N . PHE A 1 69 ? 15.619 -16.432 -1.585 1.00 68.88 69 PHE A N 1
ATOM 541 C CA . PHE A 1 69 ? 14.306 -15.789 -1.729 1.00 68.88 69 PHE A CA 1
ATOM 542 C C . PHE A 1 69 ? 13.168 -16.628 -1.112 1.00 68.88 69 PHE A C 1
ATOM 544 O O . PHE A 1 69 ? 12.230 -16.072 -0.531 1.00 68.88 69 PHE A O 1
ATOM 551 N N . LEU A 1 70 ? 13.272 -17.960 -1.196 1.00 67.38 70 LEU A N 1
ATOM 552 C CA . LEU A 1 70 ? 12.229 -18.881 -0.751 1.00 67.38 70 LEU A CA 1
ATOM 553 C C . LEU A 1 70 ? 12.019 -18.795 0.765 1.00 67.38 70 LEU A C 1
ATOM 555 O O . LEU A 1 70 ? 10.891 -18.879 1.238 1.00 67.38 70 LEU A O 1
ATOM 559 N N . SER A 1 71 ? 13.094 -18.547 1.521 1.00 74.75 71 SER A N 1
ATOM 560 C CA . SER A 1 71 ? 13.037 -18.352 2.973 1.00 74.75 71 SER A CA 1
ATOM 561 C C . SER A 1 71 ? 12.239 -17.097 3.349 1.00 74.75 71 SER A C 1
ATOM 563 O O . SER A 1 71 ? 11.385 -17.144 4.233 1.00 74.75 71 SER A O 1
ATOM 565 N N . SER A 1 72 ? 12.432 -15.994 2.614 1.00 69.38 72 SER A N 1
ATOM 566 C CA . SER A 1 72 ? 11.663 -14.758 2.816 1.00 69.38 72 SER A CA 1
ATOM 567 C C . SER A 1 72 ? 10.168 -14.979 2.550 1.00 69.38 72 SER A C 1
ATOM 569 O O . SER A 1 72 ? 9.323 -14.592 3.359 1.00 69.38 72 SER A O 1
ATOM 571 N N . TYR A 1 73 ? 9.824 -15.700 1.476 1.00 71.75 73 TYR A N 1
ATOM 572 C CA . TYR A 1 73 ? 8.428 -16.023 1.159 1.00 71.75 73 TYR A CA 1
ATOM 573 C C . TYR A 1 73 ? 7.796 -17.024 2.120 1.00 71.75 73 TYR A C 1
ATOM 575 O O . TYR A 1 73 ? 6.615 -16.884 2.434 1.00 71.75 73 TYR A O 1
ATOM 583 N N . LEU A 1 74 ? 8.552 -18.003 2.619 1.00 77.12 74 LEU A N 1
ATOM 584 C CA . LEU A 1 74 ? 8.084 -18.901 3.675 1.00 77.12 74 LEU A CA 1
ATOM 585 C C . LEU A 1 74 ? 7.822 -18.130 4.973 1.00 77.12 74 LEU A C 1
ATOM 587 O O . LEU A 1 74 ? 6.813 -18.384 5.626 1.00 77.12 74 LEU A O 1
ATOM 591 N N . GLY A 1 75 ? 8.659 -17.143 5.302 1.00 77.62 75 GLY A N 1
ATOM 592 C CA . GLY A 1 75 ? 8.439 -16.235 6.427 1.00 77.62 75 GLY A CA 1
ATOM 593 C C . GLY A 1 75 ? 7.166 -15.401 6.271 1.00 77.62 75 GLY A C 1
ATOM 594 O O . GLY A 1 75 ? 6.331 -15.384 7.175 1.00 77.62 75 GLY A O 1
ATOM 595 N N . VAL A 1 76 ? 6.968 -14.767 5.110 1.00 75.56 76 VAL A N 1
ATOM 596 C CA . VAL A 1 76 ? 5.750 -13.985 4.821 1.00 75.56 76 VAL A CA 1
ATOM 597 C C . VAL A 1 76 ? 4.511 -14.880 4.793 1.00 75.56 76 VAL A C 1
ATOM 599 O O . VAL A 1 76 ? 3.496 -14.527 5.386 1.00 75.56 76 VAL A O 1
ATOM 602 N N . SER A 1 77 ? 4.592 -16.062 4.180 1.00 77.06 77 SER A N 1
ATOM 603 C CA . SER A 1 77 ? 3.493 -17.037 4.154 1.00 77.06 77 SER A CA 1
ATOM 604 C C . SER A 1 77 ? 3.157 -17.530 5.563 1.00 77.06 77 SER A C 1
ATOM 606 O O . SER A 1 77 ? 1.986 -17.601 5.926 1.00 77.06 77 SER A O 1
ATOM 608 N N . GLY A 1 78 ? 4.170 -17.795 6.392 1.00 80.69 78 GLY A N 1
ATOM 609 C CA . GLY A 1 78 ? 4.012 -18.149 7.802 1.00 80.69 78 GLY A CA 1
ATOM 610 C C . GLY A 1 78 ? 3.390 -17.026 8.634 1.00 80.69 78 GLY A C 1
ATOM 611 O O . GLY A 1 78 ? 2.481 -17.269 9.425 1.00 80.69 78 GLY A O 1
ATOM 612 N N . ALA A 1 79 ? 3.801 -15.778 8.408 1.00 78.31 79 ALA A N 1
ATOM 613 C CA . ALA A 1 79 ? 3.163 -14.616 9.021 1.00 78.31 79 ALA A CA 1
ATOM 614 C C . ALA A 1 79 ? 1.701 -14.473 8.564 1.00 78.31 79 ALA A C 1
ATOM 616 O O . ALA A 1 79 ? 0.825 -14.175 9.379 1.00 78.31 79 ALA A O 1
ATOM 617 N N . PHE A 1 80 ? 1.411 -14.760 7.291 1.00 73.50 80 PHE A N 1
ATOM 618 C CA . PHE A 1 80 ? 0.049 -14.769 6.759 1.00 73.50 80 PHE A CA 1
ATOM 619 C C . PHE A 1 80 ? -0.812 -15.907 7.326 1.00 73.50 80 PHE A C 1
ATOM 621 O O . PHE A 1 80 ? -2.014 -15.718 7.500 1.00 73.50 80 PHE A O 1
ATOM 628 N N . LEU A 1 81 ? -0.229 -17.045 7.712 1.00 81.12 81 LEU A N 1
ATOM 629 C CA . LEU A 1 81 ? -0.943 -18.087 8.465 1.00 81.12 81 LEU A CA 1
ATOM 630 C C . LEU A 1 81 ? -1.388 -17.601 9.855 1.00 81.12 81 LEU A C 1
ATOM 632 O O . LEU A 1 81 ? -2.425 -18.037 10.349 1.00 81.12 81 LEU A O 1
ATOM 636 N N . LEU A 1 82 ? -0.654 -16.663 10.463 1.00 80.25 82 LEU A N 1
ATOM 637 C CA . LEU A 1 82 ? -1.032 -15.994 11.717 1.00 80.25 82 LEU A CA 1
ATOM 638 C C . LEU A 1 82 ? -1.904 -14.746 11.499 1.00 80.25 82 LEU A C 1
ATOM 640 O O . LEU A 1 82 ? -2.433 -14.178 12.460 1.00 80.25 82 LEU A O 1
ATOM 644 N N . ALA A 1 83 ? -2.116 -14.329 10.249 1.00 75.94 83 ALA A N 1
ATOM 645 C CA . ALA A 1 83 ? -2.948 -13.180 9.915 1.00 75.94 83 ALA A CA 1
ATOM 646 C C . ALA A 1 83 ? -4.401 -13.293 10.412 1.00 75.94 83 ALA A C 1
ATOM 648 O O . ALA A 1 83 ? -4.924 -12.281 10.870 1.00 75.94 83 ALA A O 1
ATOM 649 N N . PRO A 1 84 ? -5.074 -14.462 10.418 1.00 73.69 84 PRO A N 1
ATOM 650 C CA . PRO A 1 84 ? -6.402 -14.585 11.017 1.00 73.69 84 PRO A CA 1
ATOM 651 C C . PRO A 1 84 ? -6.401 -14.274 12.516 1.00 73.69 84 PRO A C 1
ATOM 653 O O . PRO A 1 84 ? -7.389 -13.777 13.037 1.00 73.69 84 PRO A O 1
ATOM 656 N N . VAL A 1 85 ? -5.299 -14.527 13.221 1.00 78.75 85 VAL A N 1
ATOM 657 C CA . VAL A 1 85 ? -5.201 -14.259 14.661 1.00 78.75 85 VAL A CA 1
ATOM 658 C C . VAL A 1 85 ? -4.906 -12.780 14.921 1.00 78.75 85 VAL A C 1
ATOM 660 O O . VAL A 1 85 ? -5.494 -12.185 15.821 1.00 78.75 85 VAL A O 1
ATOM 663 N N . LEU A 1 86 ? -4.036 -12.166 14.112 1.00 76.31 86 LEU A N 1
ATOM 664 C CA . LEU A 1 86 ? -3.602 -10.776 14.295 1.00 76.31 86 LEU A CA 1
ATOM 665 C C . LEU A 1 86 ? -4.523 -9.751 13.614 1.00 76.31 86 LEU A C 1
ATOM 667 O O . LEU A 1 86 ? -4.891 -8.747 14.220 1.00 76.31 86 LEU A O 1
ATOM 671 N N . LEU A 1 87 ? -4.919 -9.993 12.363 1.00 77.31 87 LEU A N 1
ATOM 672 C CA . LEU A 1 87 ? -5.692 -9.046 11.552 1.00 77.31 87 LEU A CA 1
ATOM 673 C C . LEU A 1 87 ? -7.194 -9.119 11.824 1.00 77.31 87 LEU A C 1
ATOM 675 O O . LEU A 1 87 ? -7.852 -8.083 11.815 1.00 77.31 87 LEU A O 1
ATOM 679 N N . TYR A 1 88 ? -7.762 -10.301 12.085 1.00 79.19 88 TYR A N 1
ATOM 680 C CA . TYR A 1 88 ? -9.205 -10.444 12.321 1.00 79.19 88 TYR A CA 1
ATOM 681 C C . TYR A 1 88 ? -9.747 -9.580 13.479 1.00 79.19 88 TYR A C 1
ATOM 683 O O . TYR A 1 88 ? -10.762 -8.906 13.275 1.00 79.19 88 TYR A O 1
ATOM 691 N N . PRO A 1 89 ? -9.107 -9.509 14.668 1.00 77.31 89 PRO A N 1
ATOM 692 C CA . PRO A 1 89 ? -9.581 -8.623 15.733 1.00 77.31 89 PRO A CA 1
ATOM 693 C C . PRO A 1 89 ? -9.491 -7.139 15.343 1.00 77.31 89 PRO A C 1
ATOM 695 O O . PRO A 1 89 ? -10.407 -6.375 15.652 1.00 77.31 89 PRO A O 1
ATOM 698 N N . ILE A 1 90 ? -8.450 -6.735 14.606 1.00 78.56 90 ILE A N 1
ATOM 699 C CA . ILE A 1 90 ? -8.280 -5.356 14.114 1.00 78.56 90 ILE A CA 1
ATOM 700 C C . ILE A 1 90 ? -9.367 -5.013 13.085 1.00 78.56 90 ILE A C 1
ATOM 702 O O . ILE A 1 90 ? -10.002 -3.960 13.177 1.00 78.56 90 ILE A O 1
ATOM 706 N N . LEU A 1 91 ? -9.634 -5.922 12.143 1.00 74.25 91 LEU A N 1
ATOM 707 C CA . LEU A 1 91 ? -10.687 -5.795 11.129 1.00 74.25 91 LEU A CA 1
ATOM 708 C C . LEU A 1 91 ? -12.079 -5.702 11.760 1.00 74.25 91 LEU A C 1
ATOM 710 O O . LEU A 1 91 ? -12.926 -4.930 11.307 1.00 74.25 91 LEU A O 1
ATOM 714 N N . ARG A 1 92 ? -12.328 -6.461 12.833 1.00 77.00 92 ARG A N 1
ATOM 715 C CA . ARG A 1 92 ? -13.594 -6.395 13.569 1.00 77.00 92 ARG A CA 1
ATOM 716 C C . ARG A 1 92 ? -13.783 -5.028 14.223 1.00 77.00 92 ARG A C 1
ATOM 718 O O . ARG A 1 92 ? -14.871 -4.467 14.117 1.00 77.00 92 ARG A O 1
ATOM 725 N N . ILE A 1 93 ? -12.749 -4.477 14.861 1.00 77.69 93 ILE A N 1
ATOM 726 C CA . ILE A 1 93 ? -12.812 -3.156 15.509 1.00 77.69 93 ILE A CA 1
ATOM 727 C C . ILE A 1 93 ? -13.014 -2.055 14.464 1.00 77.69 93 ILE A C 1
ATOM 729 O O . ILE A 1 93 ? -13.948 -1.266 14.589 1.00 77.69 93 ILE A O 1
ATOM 733 N N . THR A 1 94 ? -12.205 -2.038 13.403 1.00 77.62 94 THR A N 1
ATOM 734 C CA . THR A 1 94 ? -12.335 -1.048 12.316 1.00 77.62 94 THR A CA 1
ATOM 735 C C . THR A 1 94 ? -13.711 -1.088 11.662 1.00 77.62 94 THR A C 1
ATOM 737 O O . THR A 1 94 ? -14.320 -0.036 11.494 1.00 77.62 94 THR A O 1
ATOM 740 N N . ARG A 1 95 ? -14.269 -2.275 11.375 1.00 72.94 95 ARG A N 1
ATOM 741 C CA . ARG A 1 95 ? -15.636 -2.381 10.832 1.00 72.94 95 ARG A CA 1
ATOM 742 C C . ARG A 1 95 ? -16.727 -1.976 11.818 1.00 72.94 95 ARG A C 1
ATOM 744 O O . ARG A 1 95 ? -17.703 -1.369 11.395 1.00 72.94 95 ARG A O 1
ATOM 751 N N . THR A 1 96 ? -16.588 -2.316 13.100 1.00 76.56 96 THR A N 1
ATOM 752 C CA . THR A 1 96 ? -17.614 -2.008 14.115 1.00 76.56 96 THR A CA 1
ATOM 753 C C . THR A 1 96 ? -17.688 -0.508 14.396 1.00 76.56 96 THR A C 1
ATOM 755 O O . THR A 1 96 ? -18.7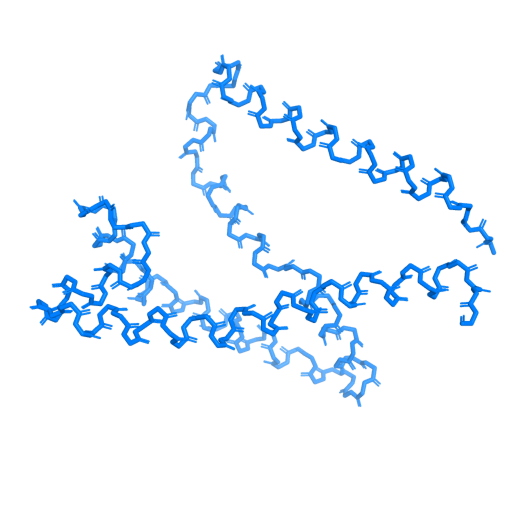78 0.023 14.574 1.00 76.56 96 THR A O 1
ATOM 758 N N . TYR A 1 97 ? -16.542 0.176 14.395 1.00 73.19 97 TYR A N 1
ATOM 759 C CA . TYR A 1 97 ? -16.440 1.609 14.687 1.00 73.19 97 TYR A CA 1
ATOM 760 C C . TYR A 1 97 ? -16.271 2.488 13.434 1.00 73.19 97 TYR A C 1
ATOM 762 O O . TYR A 1 97 ? -16.047 3.685 13.566 1.00 73.19 97 TYR A O 1
ATOM 770 N N . GLN A 1 98 ? -16.359 1.905 12.231 1.00 73.25 98 GLN A N 1
ATOM 771 C CA . GLN A 1 98 ? -16.143 2.570 10.932 1.00 73.25 98 GLN A CA 1
ATOM 772 C C . GLN A 1 98 ? -14.857 3.416 10.860 1.00 73.25 98 GLN A C 1
ATOM 774 O O . GLN A 1 98 ? -14.797 4.451 10.198 1.00 73.25 98 GLN A O 1
ATOM 779 N N . LEU A 1 99 ? -13.807 2.959 11.541 1.00 76.06 99 LEU A N 1
ATOM 780 C CA . LEU A 1 99 ? -12.523 3.651 11.584 1.00 76.06 99 LEU A CA 1
ATOM 781 C C . LEU A 1 99 ? -11.807 3.414 10.256 1.00 76.06 99 LEU A C 1
ATOM 783 O O . LEU A 1 99 ? -11.552 2.268 9.879 1.00 76.06 99 LEU A O 1
ATOM 787 N N . SER A 1 100 ? -11.509 4.502 9.549 1.00 70.25 100 SER A N 1
ATOM 788 C CA . SER A 1 100 ? -10.971 4.457 8.183 1.00 70.25 100 SER A CA 1
ATOM 789 C C . SER A 1 100 ? -9.439 4.492 8.151 1.00 70.25 100 SER A C 1
ATOM 791 O O . SER A 1 100 ? -8.839 4.149 7.136 1.00 70.25 100 SER A O 1
ATOM 793 N N . SER A 1 101 ? -8.799 4.866 9.266 1.00 73.12 101 SER A N 1
ATOM 794 C CA . SER A 1 101 ? -7.346 4.978 9.395 1.00 73.12 101 SER A CA 1
ATOM 795 C C . SER A 1 101 ? -6.812 4.263 10.640 1.00 73.12 101 SER A C 1
ATOM 797 O O . SER A 1 101 ? -7.477 4.183 11.676 1.00 73.12 101 SER A O 1
ATOM 799 N N . LEU A 1 102 ? -5.562 3.790 10.565 1.00 75.00 102 LEU A N 1
ATOM 800 C CA . LEU A 1 102 ? -4.828 3.299 11.736 1.00 75.00 102 LEU A CA 1
ATOM 801 C C . LEU A 1 102 ? -4.686 4.393 12.801 1.00 75.00 102 LEU A C 1
ATOM 803 O O . LEU A 1 102 ? -4.746 4.091 13.989 1.00 75.00 102 LEU A O 1
ATOM 807 N N . ALA A 1 103 ? -4.565 5.660 12.397 1.00 78.50 103 ALA A N 1
ATOM 808 C CA . ALA A 1 103 ? -4.516 6.780 13.333 1.00 78.50 103 ALA A CA 1
ATOM 809 C C . ALA A 1 103 ? -5.793 6.867 14.180 1.00 78.50 103 ALA A C 1
ATOM 811 O O . ALA A 1 103 ? -5.710 7.008 15.400 1.00 78.50 103 ALA A O 1
ATOM 812 N N . ASP A 1 104 ? -6.957 6.691 13.552 1.00 77.75 104 ASP A N 1
ATOM 813 C CA . ASP A 1 104 ? -8.249 6.702 14.242 1.00 77.75 104 ASP A CA 1
ATOM 814 C C . ASP A 1 104 ? -8.379 5.493 15.172 1.00 77.75 104 ASP A C 1
ATOM 816 O O . ASP A 1 104 ? -8.891 5.610 16.285 1.00 77.75 104 ASP A O 1
ATOM 820 N N . LEU A 1 105 ? -7.852 4.335 14.759 1.00 79.75 105 LEU A N 1
ATOM 821 C CA . LEU A 1 105 ? -7.814 3.138 15.596 1.00 79.75 105 LEU A CA 1
ATOM 822 C C . LEU A 1 105 ? -6.979 3.341 16.859 1.00 79.75 105 LEU A C 1
ATOM 824 O O . LEU A 1 105 ? -7.435 2.981 17.945 1.00 79.75 105 LEU A O 1
ATOM 828 N N . PHE A 1 106 ? -5.799 3.947 16.752 1.00 78.38 106 PHE A N 1
ATOM 829 C CA . PHE A 1 106 ? -4.960 4.240 17.914 1.00 78.38 106 PHE A CA 1
ATOM 830 C C . PHE A 1 106 ? -5.541 5.368 18.778 1.00 78.38 106 PHE A C 1
ATOM 832 O O . PHE A 1 106 ? -5.570 5.235 20.004 1.00 78.38 106 PHE A O 1
ATOM 839 N N . ALA A 1 107 ? -6.089 6.423 18.171 1.00 81.50 107 ALA A N 1
ATOM 840 C CA . ALA A 1 107 ? -6.780 7.486 18.899 1.00 81.50 107 ALA A CA 1
ATOM 841 C C . ALA A 1 107 ? -7.960 6.941 19.717 1.00 81.50 107 ALA A C 1
ATOM 843 O O . ALA A 1 107 ? -8.116 7.279 20.893 1.00 81.50 107 ALA A O 1
ATOM 844 N N . PHE A 1 108 ? -8.749 6.043 19.120 1.00 80.00 108 PHE A N 1
ATOM 845 C CA . PHE A 1 108 ? -9.894 5.405 19.762 1.00 80.00 108 PHE A CA 1
ATOM 846 C C . PHE A 1 108 ? -9.470 4.392 20.836 1.00 80.00 108 PHE A C 1
ATOM 848 O O . PHE A 1 108 ? -9.999 4.406 21.949 1.00 80.00 108 PHE A O 1
ATOM 855 N N . ARG A 1 109 ? -8.472 3.544 20.542 1.00 81.75 109 ARG A N 1
ATOM 856 C CA . ARG A 1 109 ? -7.943 2.521 21.464 1.00 81.75 109 ARG A CA 1
ATOM 857 C C . ARG A 1 109 ? -7.388 3.135 22.748 1.00 81.75 109 ARG A C 1
ATOM 859 O O . ARG A 1 109 ? -7.633 2.584 23.820 1.00 81.75 109 ARG A O 1
ATOM 866 N N . PHE A 1 110 ? -6.651 4.240 22.635 1.00 81.38 110 PHE A N 1
ATOM 867 C CA . PHE A 1 110 ? -5.987 4.908 23.760 1.00 81.38 110 PHE A CA 1
ATOM 868 C C . PHE A 1 110 ? -6.768 6.111 24.311 1.00 81.38 110 PHE A C 1
ATOM 870 O O . PHE A 1 110 ? -6.310 6.736 25.264 1.00 81.38 110 PHE A O 1
ATOM 877 N N . ARG A 1 111 ? -7.941 6.436 23.738 1.00 79.12 111 ARG A N 1
ATOM 878 C CA . ARG A 1 111 ? -8.766 7.616 24.077 1.00 79.12 111 ARG A CA 1
ATOM 879 C C . ARG A 1 111 ? -7.966 8.926 24.120 1.00 79.12 111 ARG A C 1
ATOM 881 O O . ARG A 1 111 ? -8.235 9.797 24.942 1.00 79.12 111 ARG A O 1
ATOM 888 N N . SER A 1 112 ? -6.971 9.059 23.246 1.00 81.31 112 SER A N 1
ATOM 889 C CA . SER A 1 112 ? -6.065 10.207 23.211 1.00 81.31 112 SER A CA 1
ATOM 890 C C . SER A 1 112 ? -5.815 10.645 21.775 1.00 81.31 112 SER A C 1
ATOM 892 O O . SER A 1 112 ? -5.342 9.866 20.946 1.00 81.31 112 SER A O 1
ATOM 894 N N . THR A 1 113 ? -6.092 11.916 21.488 1.00 80.44 113 THR A N 1
ATOM 895 C CA . THR A 1 113 ? -5.812 12.546 20.188 1.00 80.44 113 THR A CA 1
ATOM 896 C C . THR A 1 113 ? -4.316 12.577 19.879 1.00 80.44 113 THR A C 1
ATOM 898 O O . THR A 1 113 ? -3.928 12.458 18.719 1.00 80.44 113 THR A O 1
ATOM 901 N N . TRP A 1 114 ? -3.467 12.638 20.910 1.00 85.81 114 TRP A N 1
ATOM 902 C CA . TRP A 1 114 ? -2.010 12.575 20.777 1.00 85.81 114 TRP A CA 1
ATOM 903 C C . TRP A 1 114 ? -1.524 11.232 20.224 1.00 85.81 114 TRP A C 1
ATOM 905 O O . TRP A 1 114 ? -0.630 11.205 19.382 1.00 85.81 114 TRP A O 1
ATOM 915 N N . ALA A 1 115 ? -2.138 10.119 20.643 1.00 83.12 115 ALA A N 1
ATOM 916 C CA . ALA A 1 115 ? -1.797 8.795 20.124 1.00 83.12 115 ALA A CA 1
ATOM 917 C C . ALA A 1 115 ? -2.128 8.679 18.626 1.00 83.12 115 ALA A C 1
ATOM 919 O O . ALA A 1 115 ? -1.331 8.147 17.853 1.00 83.12 115 ALA A O 1
ATOM 920 N N . GLY A 1 116 ? -3.268 9.235 18.201 1.00 83.75 116 GLY A N 1
ATOM 921 C CA . GLY A 1 116 ? -3.638 9.319 16.787 1.00 83.75 116 GLY A CA 1
ATOM 922 C C . GLY A 1 116 ? -2.678 10.187 15.979 1.00 83.75 116 GLY A C 1
ATOM 923 O O . GLY A 1 116 ? -2.149 9.733 14.970 1.00 83.75 116 GLY A O 1
ATOM 924 N N . ALA A 1 117 ? -2.394 11.402 16.458 1.00 85.94 117 ALA A N 1
ATOM 925 C CA . ALA A 1 117 ? -1.490 12.338 15.790 1.00 85.94 117 ALA A CA 1
ATOM 926 C C . ALA A 1 117 ? -0.082 11.752 15.610 1.00 85.94 117 ALA A C 1
ATOM 928 O O . ALA A 1 117 ? 0.476 11.814 14.515 1.00 85.94 117 ALA A O 1
ATOM 929 N N . LEU A 1 118 ? 0.461 11.114 16.651 1.00 89.56 118 LEU A N 1
ATOM 930 C CA . LEU A 1 118 ? 1.762 10.456 16.582 1.00 89.56 118 LEU A CA 1
ATOM 931 C C . LEU A 1 118 ? 1.755 9.321 15.548 1.00 89.56 118 LEU A C 1
ATOM 933 O O . LEU A 1 118 ? 2.657 9.235 14.719 1.00 89.56 118 LEU A O 1
ATOM 937 N N . THR A 1 119 ? 0.701 8.501 15.540 1.00 87.38 119 THR A N 1
ATOM 938 C CA . THR A 1 119 ? 0.535 7.420 14.556 1.00 87.38 119 THR A CA 1
ATOM 939 C C . THR A 1 119 ? 0.476 7.971 13.129 1.00 87.38 119 THR A C 1
ATOM 941 O O . THR A 1 119 ? 1.120 7.419 12.240 1.00 87.38 119 THR A O 1
ATOM 944 N N . THR A 1 120 ? -0.225 9.087 12.900 1.00 87.75 120 THR A N 1
ATOM 945 C CA . THR A 1 120 ? -0.260 9.765 11.594 1.00 87.75 120 THR A CA 1
ATOM 946 C C . THR A 1 120 ? 1.121 10.243 11.162 1.00 87.75 120 THR A C 1
ATOM 948 O O . THR A 1 120 ? 1.494 10.024 10.014 1.00 87.75 120 THR A O 1
ATOM 951 N N . VAL A 1 121 ? 1.901 10.853 12.060 1.00 91.19 121 VAL A N 1
ATOM 952 C CA . VAL A 1 121 ? 3.264 11.316 11.748 1.00 91.19 121 VAL A CA 1
ATOM 953 C C . VAL A 1 121 ? 4.174 10.140 11.392 1.00 91.19 121 VAL A C 1
ATOM 955 O O . VAL A 1 121 ? 4.862 10.190 10.375 1.00 91.19 121 VAL A O 1
ATOM 958 N N . PHE A 1 122 ? 4.137 9.051 12.164 1.00 89.06 122 PHE A N 1
ATOM 959 C CA . PHE A 1 122 ? 4.901 7.841 11.842 1.00 89.06 122 PHE A CA 1
ATOM 960 C C . PHE A 1 122 ? 4.479 7.225 10.506 1.00 89.06 122 PHE A C 1
ATOM 962 O O . PHE A 1 122 ? 5.338 6.855 9.704 1.00 89.06 122 PHE A O 1
ATOM 969 N N . MET A 1 123 ? 3.173 7.152 10.235 1.00 89.25 123 MET A N 1
ATOM 970 C CA . MET A 1 123 ? 2.676 6.697 8.937 1.00 89.25 123 MET A CA 1
ATOM 971 C C . MET A 1 123 ? 3.154 7.604 7.807 1.00 89.25 123 MET A C 1
ATOM 973 O O . MET A 1 123 ? 3.593 7.090 6.786 1.00 89.25 123 MET A O 1
ATOM 977 N N . LEU A 1 124 ? 3.128 8.927 7.982 1.00 89.56 124 LEU A N 1
ATOM 978 C CA . LEU A 1 124 ? 3.607 9.875 6.978 1.00 89.56 124 LEU A CA 1
ATOM 979 C C . LEU A 1 124 ? 5.090 9.634 6.663 1.00 89.56 124 LEU A C 1
ATOM 981 O O . LEU A 1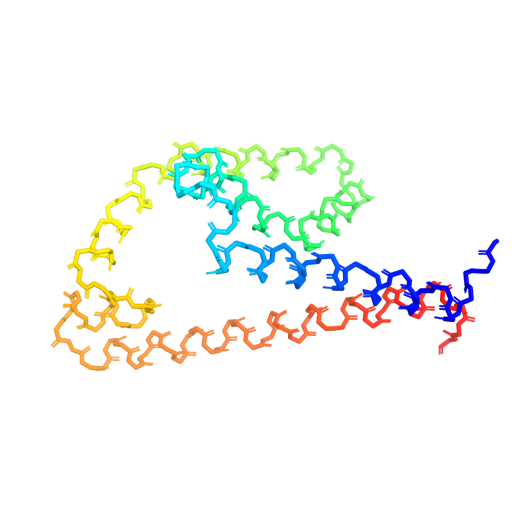 124 ? 5.454 9.505 5.498 1.00 89.56 124 LEU A O 1
ATOM 985 N N . ILE A 1 125 ? 5.926 9.505 7.696 1.00 91.25 125 ILE A N 1
ATOM 986 C CA . ILE A 1 125 ? 7.370 9.269 7.554 1.00 91.25 125 ILE A CA 1
ATOM 987 C C . ILE A 1 125 ? 7.661 7.926 6.870 1.00 91.25 125 ILE A C 1
ATOM 989 O O . ILE A 1 125 ? 8.648 7.828 6.151 1.00 91.25 125 ILE A O 1
ATOM 993 N N . GLY A 1 126 ? 6.823 6.901 7.057 1.00 85.06 126 GLY A N 1
ATOM 994 C CA . GLY A 1 126 ? 6.994 5.603 6.395 1.00 85.06 126 GLY A CA 1
ATOM 995 C C . GLY A 1 126 ? 6.437 5.554 4.969 1.00 85.06 126 GLY A C 1
ATOM 996 O O . GLY A 1 126 ? 7.086 5.045 4.058 1.00 85.06 126 GLY A O 1
ATOM 997 N N . VAL A 1 127 ? 5.235 6.089 4.754 1.00 86.69 127 VAL A N 1
ATOM 998 C CA . VAL A 1 127 ? 4.518 6.004 3.472 1.00 86.69 127 VAL A CA 1
ATOM 999 C C . VAL A 1 127 ? 5.117 6.944 2.432 1.00 86.69 127 VAL A C 1
ATOM 1001 O O . VAL A 1 127 ? 5.223 6.568 1.268 1.00 86.69 127 VAL A O 1
ATOM 1004 N N . LEU A 1 128 ? 5.544 8.144 2.825 1.00 88.62 128 LEU A N 1
ATOM 1005 C CA . LEU A 1 128 ? 6.087 9.139 1.899 1.00 88.62 128 LEU A CA 1
ATOM 1006 C C . LEU A 1 128 ? 7.341 8.651 1.139 1.00 88.62 128 LEU A C 1
ATOM 1008 O O . LEU A 1 128 ? 7.332 8.721 -0.092 1.00 88.62 128 LEU A O 1
ATOM 1012 N N . PRO A 1 129 ? 8.382 8.087 1.788 1.00 86.00 129 PRO A N 1
ATOM 1013 C CA . PRO A 1 129 ? 9.519 7.519 1.067 1.00 86.00 129 PRO A CA 1
ATOM 1014 C C . PRO A 1 129 ? 9.140 6.255 0.291 1.00 86.00 129 PRO A C 1
ATOM 1016 O O . PRO A 1 129 ? 9.677 6.034 -0.789 1.00 86.00 129 PRO A O 1
ATOM 1019 N N . LEU A 1 130 ? 8.193 5.446 0.782 1.00 83.19 130 LEU A N 1
ATOM 1020 C CA . LEU A 1 130 ? 7.701 4.285 0.033 1.00 83.19 130 LEU A CA 1
ATOM 1021 C C . LEU A 1 130 ? 7.051 4.701 -1.292 1.00 83.19 130 LEU A C 1
ATOM 1023 O O . LEU A 1 130 ? 7.324 4.084 -2.319 1.00 83.19 130 LEU A O 1
ATOM 1027 N N . LEU A 1 131 ? 6.230 5.754 -1.288 1.00 83.94 131 LEU A N 1
ATOM 1028 C CA . LEU A 1 131 ? 5.638 6.303 -2.508 1.00 83.94 131 LEU A CA 1
ATOM 1029 C C . LEU A 1 131 ? 6.712 6.858 -3.447 1.00 83.94 131 LEU A C 1
ATOM 1031 O O . LEU A 1 131 ? 6.662 6.588 -4.645 1.00 83.94 131 LEU A O 1
ATOM 1035 N N . ALA A 1 132 ? 7.709 7.569 -2.911 1.00 83.38 132 ALA A N 1
ATOM 1036 C CA . ALA A 1 132 ? 8.829 8.069 -3.706 1.00 83.38 132 ALA A CA 1
ATOM 1037 C C . ALA A 1 132 ? 9.604 6.926 -4.386 1.00 83.38 132 ALA A C 1
ATOM 1039 O O . ALA A 1 132 ? 9.836 6.980 -5.592 1.00 83.38 132 ALA A O 1
ATOM 1040 N N . LEU A 1 133 ? 9.919 5.856 -3.648 1.00 78.81 133 LEU A N 1
ATOM 1041 C CA . LEU A 1 133 ? 10.590 4.669 -4.186 1.00 78.81 133 LEU A CA 1
ATOM 1042 C C . LEU A 1 133 ? 9.744 3.944 -5.239 1.00 78.81 133 LEU A C 1
ATOM 1044 O O . LEU A 1 133 ? 10.295 3.444 -6.215 1.00 78.81 133 LEU A O 1
ATOM 1048 N N . GLN A 1 134 ? 8.418 3.891 -5.078 1.00 76.88 134 GLN A N 1
ATOM 1049 C CA . GLN A 1 134 ? 7.543 3.301 -6.096 1.00 76.88 134 GLN A CA 1
ATOM 1050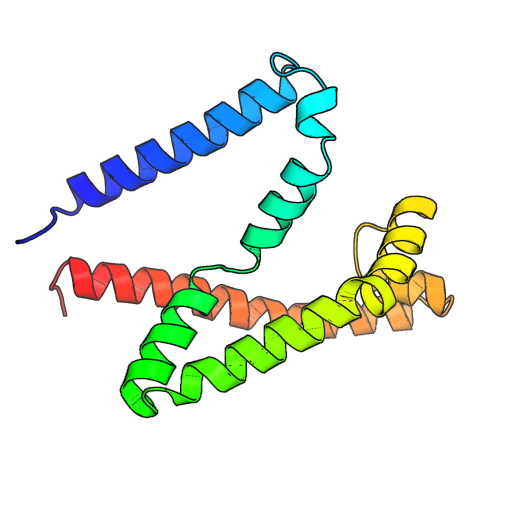 C C . GLN A 1 134 ? 7.538 4.117 -7.390 1.00 76.88 134 GLN A C 1
ATOM 1052 O O . GLN A 1 134 ? 7.639 3.536 -8.469 1.00 76.88 134 GLN A O 1
ATOM 1057 N N . ILE A 1 135 ? 7.461 5.447 -7.297 1.00 81.19 135 ILE A N 1
ATOM 1058 C CA . ILE A 1 135 ? 7.523 6.332 -8.470 1.00 81.19 135 ILE A CA 1
ATOM 1059 C C . ILE A 1 135 ? 8.888 6.201 -9.157 1.00 81.19 135 ILE A C 1
ATOM 1061 O O . ILE A 1 135 ? 8.946 6.077 -10.379 1.00 81.19 135 ILE A O 1
ATOM 1065 N N . GLN A 1 136 ? 9.973 6.161 -8.379 1.00 78.94 136 GLN A N 1
ATOM 1066 C CA . GLN A 1 136 ? 11.324 5.987 -8.904 1.00 78.94 136 GLN A CA 1
ATOM 1067 C C . GLN A 1 136 ? 11.500 4.633 -9.599 1.00 78.94 136 GLN A C 1
ATOM 1069 O O . GLN A 1 136 ? 11.977 4.593 -10.725 1.00 78.94 136 GLN A O 1
ATOM 1074 N N . ALA A 1 137 ? 11.030 3.535 -9.000 1.00 75.19 137 ALA A N 1
ATOM 1075 C CA . ALA A 1 137 ? 11.103 2.212 -9.620 1.00 75.19 137 ALA A CA 1
ATOM 1076 C C . ALA A 1 137 ? 10.364 2.157 -10.970 1.00 75.19 137 ALA A C 1
ATOM 1078 O O . ALA A 1 137 ? 10.817 1.491 -11.903 1.00 75.19 137 ALA A O 1
ATOM 1079 N N . VAL A 1 138 ? 9.238 2.869 -11.098 1.00 76.56 138 VAL A N 1
ATOM 1080 C CA . VAL A 1 138 ? 8.520 3.007 -12.375 1.00 76.56 138 VAL A CA 1
ATOM 1081 C C . VAL A 1 138 ? 9.339 3.824 -13.377 1.00 76.56 138 VAL A C 1
ATOM 1083 O O . VAL A 1 138 ? 9.471 3.399 -14.524 1.00 76.56 138 VAL A O 1
ATOM 1086 N N . ALA A 1 139 ? 9.921 4.949 -12.954 1.00 77.25 139 ALA A N 1
ATOM 1087 C CA . ALA A 1 139 ? 10.773 5.780 -13.805 1.00 77.25 139 ALA A CA 1
ATOM 1088 C C . ALA A 1 139 ? 12.003 5.009 -14.319 1.00 77.25 139 ALA A C 1
ATOM 1090 O O . ALA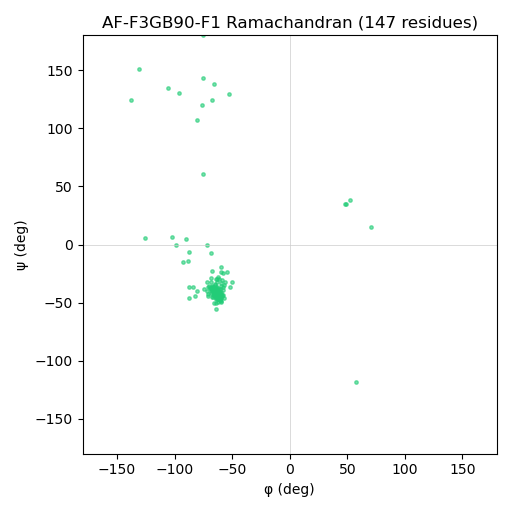 A 1 139 ? 12.251 4.993 -15.525 1.00 77.25 139 ALA A O 1
ATOM 1091 N N . ASP A 1 140 ? 12.698 4.286 -13.438 1.00 75.44 140 ASP A N 1
ATOM 1092 C CA . ASP A 1 140 ? 13.861 3.462 -13.782 1.00 75.44 140 ASP A CA 1
ATOM 1093 C C . ASP A 1 140 ? 13.481 2.346 -14.765 1.00 75.44 140 ASP A C 1
ATOM 1095 O O . ASP A 1 140 ? 14.180 2.100 -15.749 1.00 75.44 140 ASP A O 1
ATOM 1099 N N . SER A 1 141 ? 12.327 1.701 -14.552 1.00 68.06 141 SER A N 1
ATOM 1100 C CA . SER A 1 141 ? 11.819 0.666 -15.460 1.00 68.06 141 SER A CA 1
ATOM 1101 C C . SER A 1 141 ? 11.578 1.225 -16.866 1.00 68.06 141 SER A C 1
ATOM 1103 O O . SER A 1 141 ? 11.940 0.585 -17.855 1.00 68.06 141 SER A O 1
ATOM 1105 N N . ILE A 1 142 ? 11.001 2.427 -16.965 1.00 71.19 142 ILE A N 1
ATOM 1106 C CA . ILE A 1 142 ? 10.759 3.110 -18.243 1.00 71.19 142 ILE A CA 1
ATOM 1107 C C . ILE A 1 142 ? 12.085 3.503 -18.911 1.00 71.19 142 ILE A C 1
ATOM 1109 O O . ILE A 1 142 ? 12.219 3.298 -20.119 1.00 71.19 142 ILE A O 1
ATOM 1113 N N . GLY A 1 143 ? 13.074 3.992 -18.155 1.00 67.88 143 GLY A N 1
ATOM 1114 C CA . GLY A 1 143 ? 14.412 4.313 -18.674 1.00 67.88 143 GLY A CA 1
ATOM 1115 C C . GLY A 1 143 ? 15.125 3.089 -19.259 1.00 67.88 143 GLY A C 1
ATOM 1116 O O . GLY A 1 143 ? 15.582 3.110 -20.404 1.00 67.88 143 GLY A O 1
ATOM 1117 N N . ILE A 1 144 ? 15.105 1.965 -18.534 1.00 67.19 144 ILE A N 1
ATOM 1118 C CA . ILE A 1 144 ? 15.686 0.689 -18.989 1.00 67.19 144 ILE A CA 1
ATOM 1119 C C . ILE A 1 144 ? 14.984 0.171 -20.259 1.00 67.19 144 ILE A C 1
ATOM 1121 O O . ILE A 1 144 ? 15.643 -0.340 -21.169 1.00 67.19 144 ILE A O 1
ATOM 1125 N N . LEU A 1 145 ? 13.656 0.310 -20.343 1.00 62.09 145 LEU A N 1
ATOM 1126 C CA . LEU A 1 145 ? 12.860 -0.108 -21.505 1.00 62.09 145 LEU A CA 1
ATOM 1127 C C . LEU A 1 145 ? 13.063 0.799 -22.731 1.00 62.09 145 LEU A C 1
ATOM 1129 O O . LEU A 1 145 ? 13.017 0.305 -23.860 1.00 62.09 145 LEU A O 1
ATOM 1133 N N . THR A 1 146 ? 13.322 2.091 -22.517 1.00 64.06 146 THR A N 1
ATOM 1134 C CA . THR A 1 146 ? 13.450 3.098 -23.587 1.00 64.06 146 THR A CA 1
ATOM 1135 C C . THR A 1 146 ? 14.884 3.213 -24.126 1.00 64.06 146 THR A C 1
ATOM 1137 O O . THR A 1 146 ? 15.069 3.705 -25.236 1.00 64.06 146 THR A O 1
ATOM 1140 N N . ARG A 1 147 ? 15.897 2.661 -23.428 1.00 55.84 147 ARG A N 1
ATOM 1141 C CA . ARG A 1 147 ? 17.328 2.758 -23.802 1.00 55.84 147 ARG A CA 1
ATOM 1142 C C . ARG A 1 147 ? 17.789 4.203 -24.040 1.00 55.84 147 ARG A C 1
ATOM 1144 O O . ARG A 1 147 ? 18.597 4.450 -24.934 1.00 55.84 147 ARG A O 1
ATOM 1151 N N . GLU A 1 148 ? 17.309 5.140 -23.236 1.00 48.66 148 GLU A N 1
ATOM 1152 C CA . GLU A 1 148 ? 17.939 6.456 -23.129 1.00 48.66 148 GLU A CA 1
ATOM 1153 C C . GLU A 1 148 ? 18.691 6.528 -21.789 1.00 48.66 148 GLU A C 1
ATOM 1155 O O . GLU A 1 148 ? 18.176 5.998 -20.800 1.00 48.66 148 GLU A O 1
ATOM 1160 N N . PRO A 1 149 ? 19.938 7.041 -21.780 1.00 46.06 149 PRO A N 1
ATOM 1161 C CA . PRO A 1 149 ? 20.765 7.143 -20.577 1.00 46.06 149 PRO A CA 1
ATOM 1162 C C . PRO A 1 149 ? 20.178 8.081 -19.518 1.00 46.06 149 PRO A C 1
ATOM 1164 O O . PRO A 1 149 ? 19.444 9.024 -19.890 1.00 46.06 149 PRO A O 1
#

Organism: NCBI:txid629263

Sequence (149 aa):
MSFSLTQMLLVSAAYLLVLFGVAWVSEHGLIPRWIIRHPLTYTLSLGVYASAWAFYGTVGLAYQYGYGFLSSYLGVSGAFLLAPVLLYPILRITRTYQLSSLADLFAFRFRSTWAGALTTVFMLIGVLPLLALQIQAVADSIGILTREP

pLDDT: mean 75.43, std 9.37, range [41.28, 91.25]

InterPro domains:
  IPR038377 Sodium/glucose symporter superfamily [G3DSA:1.20.1730.10] (31-148)

Mean predicted aligned error: 11.29 Å

Radius of gyration: 20.07 Å; Cα contacts (8 Å, |Δi|>4): 56; chains: 1; bounding box: 47×33×54 Å